Protein AF-A0A7G9REG9-F1 (afdb_monomer)

Radius of gyration: 16.08 Å; Cα contacts (8 Å, |Δi|>4): 22; chains: 1; bounding box: 47×15×38 Å

Structure (mmCIF, N/CA/C/O backbone):
data_AF-A0A7G9REG9-F1
#
_entry.id   AF-A0A7G9REG9-F1
#
loop_
_atom_site.group_PDB
_atom_site.id
_atom_site.type_symbol
_atom_site.label_atom_id
_atom_site.label_alt_id
_atom_site.label_comp_id
_atom_site.label_asym_id
_atom_site.label_entity_id
_atom_site.label_seq_id
_atom_site.pdbx_PDB_ins_code
_atom_site.Cartn_x
_atom_site.Cartn_y
_atom_site.Cartn_z
_atom_site.occupancy
_atom_site.B_iso_or_equiv
_atom_site.auth_seq_id
_atom_site.auth_comp_id
_atom_site.auth_asym_id
_atom_site.auth_atom_id
_atom_site.pdbx_PDB_model_num
ATOM 1 N N . MET A 1 1 ? 33.902 1.290 -4.150 1.00 39.97 1 MET A N 1
ATOM 2 C CA . MET A 1 1 ? 32.753 0.550 -3.594 1.00 39.97 1 MET A CA 1
ATOM 3 C C . MET A 1 1 ? 31.538 0.956 -4.410 1.00 39.97 1 MET A C 1
ATOM 5 O O . MET A 1 1 ? 31.385 2.146 -4.652 1.00 39.97 1 MET A O 1
ATOM 9 N N . GLU A 1 2 ? 30.840 -0.049 -4.941 1.00 46.38 2 GLU A N 1
ATOM 10 C CA . GLU A 1 2 ? 29.680 -0.065 -5.849 1.00 46.38 2 GLU A CA 1
ATOM 11 C C . GLU A 1 2 ? 29.119 1.260 -6.409 1.00 46.38 2 GLU A C 1
ATOM 13 O O . GLU A 1 2 ? 28.361 1.973 -5.758 1.00 46.38 2 GLU A O 1
ATOM 18 N N . GLN A 1 3 ? 29.336 1.482 -7.709 1.00 50.06 3 GLN A N 1
ATOM 19 C CA . GLN A 1 3 ? 28.325 2.080 -8.587 1.00 50.06 3 GLN A CA 1
ATOM 20 C C . GLN A 1 3 ? 27.567 0.924 -9.253 1.00 50.06 3 GLN A C 1
ATOM 22 O O . GLN A 1 3 ? 27.915 0.484 -10.347 1.00 50.06 3 GLN A O 1
ATOM 27 N N . ALA A 1 4 ? 26.578 0.363 -8.560 1.00 48.47 4 ALA A N 1
ATOM 28 C CA . ALA A 1 4 ? 25.731 -0.685 -9.118 1.00 48.47 4 ALA A CA 1
ATOM 29 C C . ALA A 1 4 ? 24.552 -0.050 -9.881 1.00 48.47 4 ALA A C 1
ATOM 31 O O . ALA A 1 4 ? 23.614 0.459 -9.279 1.00 48.47 4 ALA A O 1
ATOM 32 N N . ALA A 1 5 ? 24.658 -0.051 -11.213 1.00 54.22 5 ALA A N 1
ATOM 33 C CA . ALA A 1 5 ? 23.573 -0.061 -12.201 1.00 54.22 5 ALA A CA 1
ATOM 34 C C . ALA A 1 5 ? 22.251 0.661 -1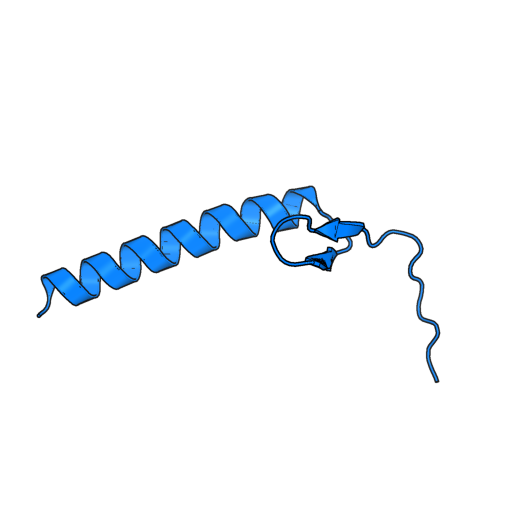1.833 1.00 54.22 5 ALA A C 1
ATOM 36 O O . ALA A 1 5 ? 21.261 0.033 -11.470 1.00 54.22 5 ALA A O 1
ATOM 37 N N . THR A 1 6 ? 22.180 1.978 -12.037 1.00 57.75 6 THR A N 1
ATOM 38 C CA . THR A 1 6 ? 20.933 2.771 -11.949 1.00 57.75 6 THR A CA 1
ATOM 39 C C . THR A 1 6 ? 20.166 2.854 -13.276 1.00 57.75 6 THR A C 1
ATOM 41 O O . THR A 1 6 ? 19.337 3.739 -13.467 1.00 57.75 6 THR A O 1
ATOM 44 N N . THR A 1 7 ? 20.405 1.950 -14.228 1.00 63.72 7 THR A N 1
ATOM 45 C CA . THR A 1 7 ? 19.909 2.063 -15.616 1.00 63.72 7 THR A CA 1
ATOM 46 C C . THR A 1 7 ? 18.449 1.618 -15.809 1.00 63.72 7 THR A C 1
ATOM 48 O O . THR A 1 7 ? 18.084 1.119 -16.869 1.00 63.72 7 THR A O 1
ATOM 51 N N . GLY A 1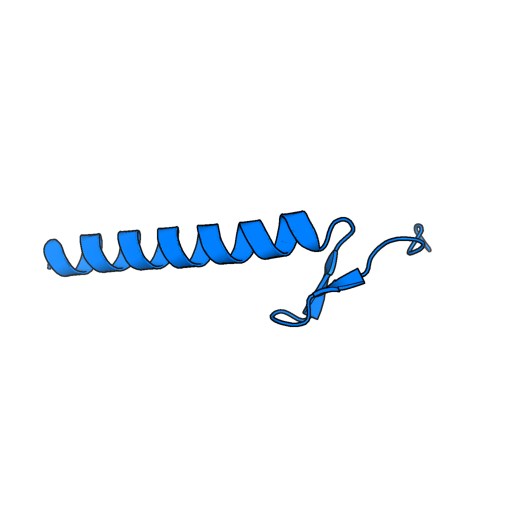 8 ? 17.602 1.782 -14.792 1.00 70.31 8 GLY A N 1
ATOM 52 C CA . GLY A 1 8 ? 16.195 1.364 -14.848 1.00 70.31 8 GLY A CA 1
ATOM 53 C C . GLY A 1 8 ? 15.362 1.656 -13.601 1.00 70.31 8 GLY A C 1
ATOM 54 O O . GLY A 1 8 ? 14.178 1.344 -13.588 1.00 70.31 8 GLY A O 1
ATOM 55 N N . ALA A 1 9 ? 15.949 2.251 -12.557 1.00 86.69 9 ALA A N 1
ATOM 56 C CA . ALA A 1 9 ? 15.196 2.665 -11.381 1.00 86.69 9 ALA A CA 1
ATOM 57 C C . ALA A 1 9 ? 14.556 4.042 -11.616 1.00 86.69 9 ALA A C 1
ATOM 59 O O . ALA A 1 9 ? 15.241 4.998 -11.979 1.00 86.69 9 ALA A O 1
ATOM 60 N N . GLN A 1 10 ? 13.249 4.142 -11.396 1.00 92.12 10 GLN A N 1
ATOM 61 C CA . GLN A 1 10 ? 12.467 5.368 -11.493 1.00 92.12 10 GLN A CA 1
ATOM 62 C C . GLN A 1 10 ? 12.061 5.841 -10.092 1.00 92.12 10 GLN A C 1
ATOM 64 O O . GLN A 1 10 ? 11.782 5.010 -9.226 1.00 92.12 10 GLN A O 1
ATOM 69 N N . PRO A 1 11 ? 12.024 7.157 -9.836 1.00 94.62 11 PRO A N 1
ATOM 70 C CA . PRO A 1 11 ? 11.499 7.672 -8.582 1.00 94.62 11 PRO A CA 1
ATOM 71 C C . PRO A 1 11 ? 9.973 7.531 -8.553 1.00 94.62 11 PRO A C 1
ATOM 73 O O . PRO A 1 11 ? 9.290 7.924 -9.499 1.00 94.62 11 PRO A O 1
ATOM 76 N N . CYS A 1 12 ? 9.434 7.006 -7.457 1.00 94.81 12 CYS A N 1
ATOM 77 C CA . CYS A 1 12 ? 7.999 7.041 -7.203 1.00 94.81 12 CYS A CA 1
ATOM 78 C C . CYS A 1 12 ? 7.553 8.474 -6.850 1.00 94.81 12 CYS A C 1
ATOM 80 O O . CYS A 1 12 ? 8.172 9.088 -5.979 1.00 94.81 12 CYS A O 1
ATOM 82 N N . PRO A 1 13 ? 6.483 9.015 -7.460 1.00 93.38 13 PRO A N 1
A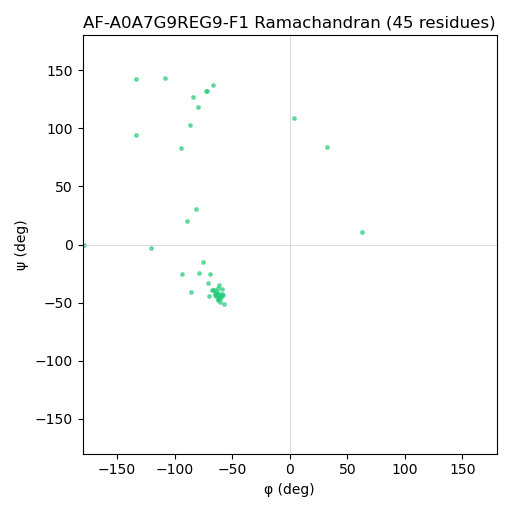TOM 83 C CA . PRO A 1 13 ? 6.022 10.376 -7.180 1.00 93.38 13 PRO A CA 1
ATOM 84 C C . PRO A 1 13 ? 5.412 10.549 -5.781 1.00 93.38 13 PRO A C 1
ATOM 86 O O . PRO A 1 13 ? 5.445 11.653 -5.248 1.00 93.38 13 PRO A O 1
ATOM 89 N N . ASP A 1 14 ? 4.885 9.481 -5.175 1.00 92.19 14 ASP A N 1
ATOM 90 C CA . ASP A 1 14 ? 4.195 9.569 -3.881 1.00 92.19 14 ASP A CA 1
ATOM 91 C C . ASP A 1 14 ? 5.157 9.491 -2.690 1.00 92.19 14 ASP A C 1
ATOM 93 O O . ASP A 1 14 ? 5.000 10.203 -1.701 1.00 92.19 14 ASP A O 1
ATOM 97 N N . CYS A 1 15 ? 6.155 8.605 -2.766 1.00 94.69 15 CYS A N 1
ATOM 98 C CA . CYS A 1 15 ? 7.052 8.305 -1.644 1.00 94.69 15 CYS A CA 1
ATOM 99 C C . CYS A 1 15 ? 8.532 8.580 -1.944 1.00 94.69 15 CYS A C 1
ATOM 101 O O . CYS A 1 15 ? 9.375 8.414 -1.064 1.00 94.69 15 CYS A O 1
ATOM 103 N N . HIS A 1 16 ? 8.859 8.989 -3.176 1.00 93.25 16 HIS A N 1
ATOM 104 C CA . HIS A 1 16 ? 10.208 9.336 -3.633 1.00 93.25 16 HIS A CA 1
ATOM 105 C C . HIS A 1 16 ? 11.225 8.179 -3.585 1.00 93.25 16 HIS A C 1
ATOM 107 O O . HIS A 1 16 ? 12.419 8.392 -3.807 1.00 93.25 16 HIS A O 1
ATOM 113 N N . ALA A 1 17 ? 10.775 6.942 -3.353 1.00 92.56 17 ALA A N 1
ATOM 114 C CA . ALA A 1 17 ? 11.627 5.762 -3.430 1.00 92.56 17 ALA A CA 1
ATOM 115 C C . ALA A 1 17 ? 12.092 5.518 -4.875 1.00 92.56 17 ALA A C 1
ATOM 117 O O . ALA A 1 17 ? 11.298 5.602 -5.813 1.00 92.56 17 ALA A O 1
ATOM 118 N N . LEU A 1 18 ? 13.372 5.180 -5.057 1.00 94.81 18 LEU A N 1
ATOM 119 C CA . LEU A 1 18 ? 13.896 4.706 -6.339 1.00 94.81 18 LEU A CA 1
ATOM 120 C C . LEU A 1 18 ? 13.551 3.226 -6.510 1.00 94.81 18 LEU A C 1
ATOM 122 O O . LEU A 1 18 ? 13.985 2.392 -5.716 1.00 94.81 18 LEU A O 1
ATOM 126 N N . VAL A 1 19 ? 12.782 2.900 -7.547 1.00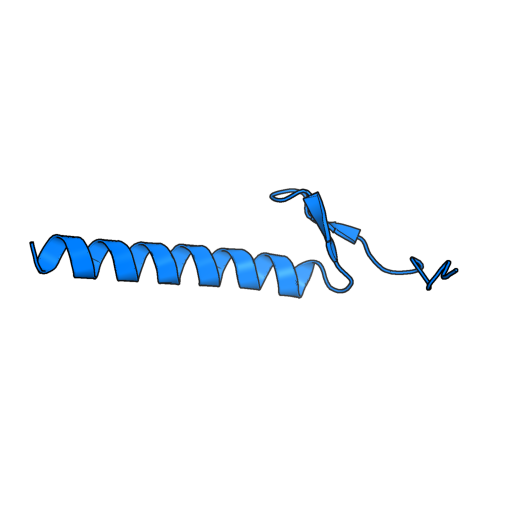 93.75 19 VAL A N 1
ATOM 127 C CA . VAL A 1 19 ? 12.226 1.559 -7.758 1.00 93.75 19 VAL A CA 1
ATOM 128 C C . VAL A 1 19 ? 12.416 1.091 -9.191 1.00 93.75 19 VAL A C 1
ATOM 130 O O . VAL A 1 19 ? 12.309 1.869 -10.129 1.00 93.75 19 VAL A O 1
ATOM 133 N N . VAL A 1 20 ? 12.693 -0.199 -9.369 1.00 93.38 20 VAL A N 1
ATOM 134 C CA . VAL A 1 20 ? 12.936 -0.805 -10.692 1.00 93.38 20 VAL A CA 1
ATOM 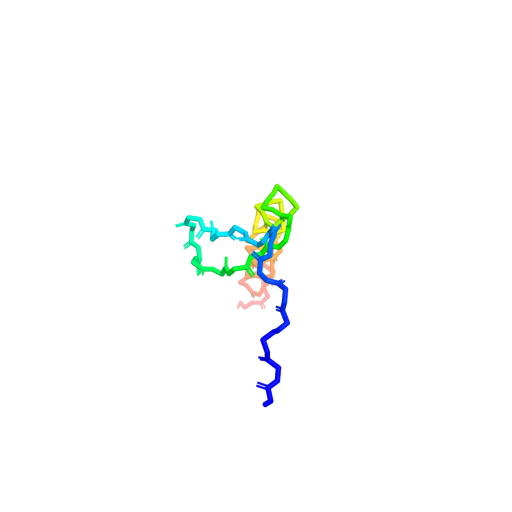135 C C . VAL A 1 20 ? 11.656 -1.082 -11.487 1.00 93.38 20 VAL A C 1
ATOM 137 O O . VAL A 1 20 ? 11.697 -1.146 -12.708 1.00 93.38 20 VAL A O 1
ATOM 140 N N . ASP A 1 21 ? 10.521 -1.236 -10.802 1.00 94.12 21 ASP A N 1
ATOM 141 C CA . ASP A 1 21 ? 9.199 -1.425 -11.405 1.00 94.12 21 ASP A CA 1
ATOM 142 C C . ASP A 1 21 ? 8.211 -0.492 -10.701 1.00 94.12 21 ASP A C 1
ATOM 144 O O . ASP A 1 21 ? 7.674 -0.803 -9.632 1.00 94.12 21 ASP A O 1
ATOM 148 N N . LEU A 1 22 ? 8.013 0.686 -11.296 1.00 94.12 22 LEU A N 1
ATOM 149 C CA . LEU A 1 22 ? 7.133 1.712 -10.750 1.00 94.12 22 LEU A CA 1
ATOM 150 C C . LEU A 1 22 ? 5.678 1.230 -10.682 1.00 94.12 22 LEU A C 1
ATOM 152 O O . LEU A 1 22 ? 5.014 1.431 -9.669 1.00 94.12 22 LEU A O 1
ATOM 156 N N . ALA A 1 23 ? 5.199 0.515 -11.702 1.00 94.25 23 ALA A N 1
ATOM 157 C CA . ALA A 1 23 ? 3.816 0.053 -11.749 1.00 94.25 23 ALA A CA 1
ATOM 158 C C . ALA A 1 23 ? 3.526 -0.997 -10.664 1.00 94.25 23 ALA A C 1
ATOM 160 O O . ALA A 1 23 ? 2.449 -1.002 -10.062 1.00 94.25 23 ALA A O 1
ATOM 161 N N . ALA A 1 24 ? 4.463 -1.912 -10.400 1.00 96.06 24 ALA A N 1
ATOM 162 C CA . ALA A 1 24 ? 4.339 -2.844 -9.281 1.00 96.06 24 ALA A CA 1
ATOM 163 C C . ALA A 1 24 ? 4.398 -2.129 -7.928 1.00 96.06 24 ALA A C 1
ATOM 165 O O . ALA A 1 24 ? 3.634 -2.478 -7.026 1.00 96.06 24 ALA A O 1
ATOM 166 N N . HIS A 1 25 ? 5.257 -1.119 -7.800 1.00 96.50 25 HIS A N 1
ATOM 167 C CA . HIS A 1 25 ? 5.380 -0.329 -6.581 1.00 96.50 25 HIS A CA 1
ATOM 168 C C . HIS A 1 25 ? 4.106 0.472 -6.260 1.00 96.50 25 HIS A C 1
ATOM 170 O O . HIS A 1 25 ? 3.627 0.436 -5.128 1.00 96.50 25 HIS A O 1
ATOM 176 N N . GLU A 1 26 ? 3.485 1.103 -7.258 1.00 94.88 26 GLU A N 1
ATOM 177 C CA . GLU A 1 26 ? 2.209 1.816 -7.099 1.00 94.88 26 GLU A CA 1
ATOM 178 C C . GLU A 1 26 ? 1.079 0.877 -6.647 1.00 94.88 26 GLU A C 1
ATOM 180 O O . GLU A 1 26 ? 0.332 1.188 -5.717 1.00 94.88 26 GLU A O 1
ATOM 185 N N . ARG A 1 27 ? 0.987 -0.330 -7.227 1.00 96.75 27 ARG A N 1
ATOM 186 C CA . ARG A 1 27 ? 0.016 -1.347 -6.773 1.00 96.75 27 ARG A CA 1
ATOM 187 C C . ARG A 1 27 ? 0.268 -1.780 -5.329 1.00 96.75 27 ARG A C 1
ATOM 189 O O . ARG A 1 27 ? -0.683 -2.034 -4.584 1.00 96.75 27 ARG A O 1
ATOM 196 N N . TRP A 1 28 ? 1.536 -1.877 -4.934 1.00 96.12 28 TRP A N 1
ATOM 197 C CA . TRP A 1 28 ? 1.914 -2.205 -3.563 1.00 96.12 28 TRP A CA 1
ATOM 198 C C . TRP A 1 28 ? 1.475 -1.117 -2.571 1.00 96.12 28 TRP A C 1
ATOM 200 O O . TRP A 1 28 ? 0.948 -1.466 -1.515 1.00 96.12 28 TRP A O 1
ATOM 210 N N . HIS A 1 29 ? 1.565 0.172 -2.923 1.00 97.44 29 HIS A N 1
ATOM 211 C CA . HIS A 1 29 ? 1.036 1.259 -2.085 1.00 97.44 29 HIS A CA 1
ATOM 212 C C . HIS A 1 29 ? -0.454 1.10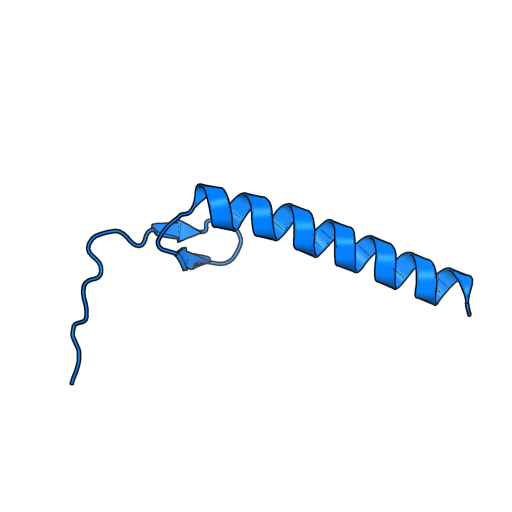0 -1.791 1.00 97.44 29 HIS A C 1
ATOM 214 O O . HIS A 1 29 ? -0.862 1.131 -0.629 1.00 97.44 29 HIS A O 1
ATOM 220 N N . THR A 1 30 ? -1.273 0.890 -2.826 1.00 94.38 30 THR A N 1
ATOM 221 C CA . THR A 1 30 ? -2.725 0.730 -2.650 1.00 94.38 30 THR A CA 1
ATOM 222 C C . THR A 1 30 ? -3.044 -0.435 -1.715 1.00 94.38 30 THR A C 1
ATOM 224 O O . THR A 1 30 ? -3.880 -0.306 -0.819 1.00 94.38 30 THR A O 1
ATOM 227 N N . ARG A 1 31 ? -2.346 -1.564 -1.893 1.00 97.38 31 ARG A N 1
ATOM 228 C CA . ARG A 1 31 ? -2.493 -2.747 -1.041 1.00 97.38 31 ARG A CA 1
ATOM 229 C C . ARG A 1 31 ? -2.138 -2.435 0.413 1.00 97.38 31 ARG A C 1
ATOM 231 O O . ARG A 1 31 ? -2.932 -2.734 1.297 1.00 97.38 31 ARG A O 1
ATOM 238 N N . LEU A 1 32 ? -0.985 -1.808 0.648 1.00 96.69 32 LEU A N 1
ATOM 239 C CA . LEU A 1 32 ? -0.508 -1.475 1.989 1.00 96.69 32 LEU A CA 1
ATOM 240 C C . LEU A 1 32 ? -1.486 -0.558 2.733 1.00 96.69 32 LEU A C 1
ATOM 242 O O . LEU A 1 32 ? -1.806 -0.812 3.893 1.00 96.69 32 LEU A O 1
ATOM 246 N N . VAL A 1 33 ? -1.987 0.484 2.066 1.00 96.50 33 VAL A N 1
ATOM 247 C CA . VAL A 1 33 ? -2.952 1.421 2.658 1.00 96.50 33 VAL A CA 1
ATOM 248 C C . VAL A 1 33 ? -4.254 0.709 3.030 1.00 96.50 33 VAL A C 1
ATOM 250 O O . VAL A 1 33 ? -4.767 0.913 4.130 1.00 96.50 33 VAL A O 1
ATOM 253 N N . ALA A 1 34 ? -4.771 -0.156 2.153 1.00 97.06 34 ALA A N 1
ATOM 254 C CA . ALA A 1 34 ? -5.977 -0.933 2.433 1.00 97.06 34 ALA A CA 1
ATOM 255 C C . ALA A 1 34 ? -5.784 -1.900 3.615 1.00 97.06 34 ALA A C 1
ATOM 257 O O . ALA A 1 34 ? -6.653 -1.995 4.488 1.00 97.06 34 ALA A O 1
ATOM 258 N N . ASP A 1 35 ? -4.636 -2.578 3.673 1.00 97.94 35 ASP A N 1
ATOM 259 C CA . ASP A 1 35 ? -4.300 -3.505 4.753 1.00 97.94 35 ASP A CA 1
ATOM 260 C C . ASP A 1 35 ? -4.175 -2.761 6.099 1.00 97.94 35 ASP A C 1
ATOM 262 O O . ASP A 1 35 ? -4.743 -3.210 7.100 1.00 97.94 35 ASP A O 1
ATOM 266 N N . LEU A 1 36 ? -3.538 -1.580 6.127 1.00 97.81 36 LEU A N 1
ATOM 267 C CA . LEU A 1 36 ? -3.487 -0.724 7.320 1.00 97.81 36 LEU A CA 1
ATOM 268 C C . LEU A 1 36 ? -4.880 -0.260 7.757 1.00 97.81 36 LEU A C 1
ATOM 270 O O . LEU A 1 36 ? -5.213 -0.362 8.937 1.00 97.81 36 LEU A O 1
ATOM 274 N N . ALA A 1 37 ? -5.702 0.230 6.826 1.00 97.69 37 ALA A N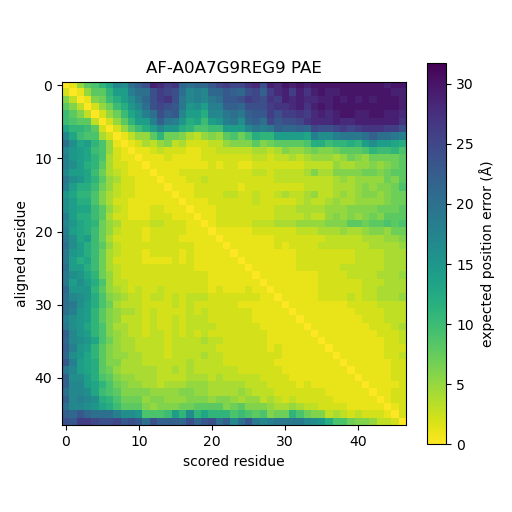 1
ATOM 275 C CA . ALA A 1 37 ? -7.052 0.696 7.134 1.00 97.69 37 ALA A CA 1
ATOM 276 C C . ALA A 1 37 ? -7.905 -0.424 7.757 1.00 97.69 37 ALA A C 1
ATOM 278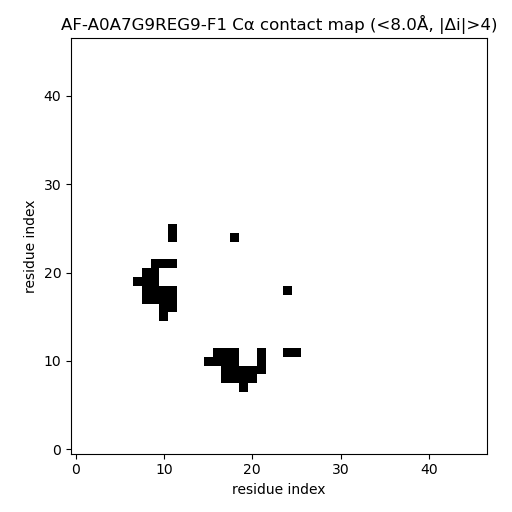 O O . ALA A 1 37 ? -8.595 -0.207 8.754 1.00 97.69 37 ALA A O 1
ATOM 279 N N . SER A 1 38 ? -7.802 -1.641 7.217 1.00 97.88 38 SER A N 1
ATOM 280 C CA . SER A 1 38 ? -8.463 -2.835 7.754 1.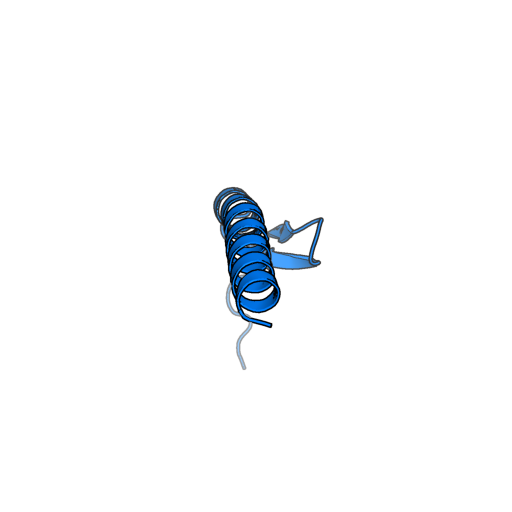00 97.88 38 SER A CA 1
ATOM 281 C C . SER A 1 38 ? -7.958 -3.199 9.153 1.00 97.88 38 SER A C 1
ATOM 283 O O . SER A 1 38 ? -8.761 -3.484 10.044 1.00 97.88 38 SER A O 1
ATOM 285 N N . ALA A 1 39 ? -6.642 -3.163 9.379 1.00 97.94 39 ALA A N 1
ATOM 286 C CA . ALA A 1 39 ? -6.055 -3.443 10.687 1.00 97.94 39 ALA A CA 1
ATOM 287 C C . ALA A 1 39 ? -6.523 -2.433 11.746 1.00 97.94 39 ALA A C 1
ATOM 289 O O . ALA A 1 39 ? -6.995 -2.840 12.806 1.00 97.94 39 ALA A O 1
ATOM 290 N N . VAL A 1 40 ? -6.487 -1.135 11.429 1.00 97.81 40 VAL A N 1
ATOM 291 C CA . VAL A 1 40 ? -6.972 -0.070 12.320 1.00 97.81 40 VAL A CA 1
ATOM 292 C C . VAL A 1 40 ? -8.457 -0.251 12.629 1.00 97.81 40 VAL A C 1
ATOM 294 O O . VAL A 1 40 ? -8.839 -0.215 13.795 1.00 97.81 40 VAL A O 1
ATOM 297 N N . ALA A 1 41 ? -9.294 -0.525 11.625 1.00 97.25 41 ALA A N 1
ATOM 298 C CA . ALA A 1 41 ? -10.721 -0.772 11.838 1.00 97.25 41 ALA A CA 1
ATOM 299 C C . ALA A 1 41 ? -10.979 -1.960 12.786 1.00 97.25 41 ALA A C 1
ATOM 301 O O . ALA A 1 41 ? -11.873 -1.902 13.628 1.00 97.25 41 ALA A O 1
ATOM 302 N N . ARG A 1 42 ? -10.173 -3.026 12.690 1.00 97.12 42 ARG A N 1
ATOM 303 C CA . ARG A 1 42 ? -10.258 -4.195 13.585 1.00 97.12 42 ARG A CA 1
ATOM 304 C C . ARG A 1 42 ? -9.781 -3.906 15.004 1.00 97.12 42 ARG A C 1
ATOM 306 O O . ARG A 1 42 ? -10.267 -4.548 15.930 1.00 97.12 42 ARG A O 1
ATOM 313 N N . GLU A 1 43 ? -8.794 -3.035 15.183 1.00 97.12 43 GLU A N 1
ATOM 314 C CA . GLU A 1 43 ? -8.376 -2.592 16.519 1.00 97.12 43 GLU A CA 1
ATOM 315 C C . GLU A 1 43 ? -9.452 -1.707 17.155 1.00 97.12 43 GLU A C 1
ATOM 317 O O . GLU A 1 43 ? -9.849 -1.953 18.288 1.00 97.12 43 GLU A O 1
ATOM 322 N N . LEU A 1 44 ? -10.017 -0.759 16.400 1.00 95.75 44 LEU A N 1
ATOM 323 C CA . LEU A 1 44 ? -11.106 0.100 16.877 1.00 95.75 44 LEU A CA 1
ATOM 324 C C . LEU A 1 44 ? -12.369 -0.682 17.252 1.00 95.75 44 LEU A C 1
ATOM 326 O O . LEU A 1 44 ? -13.054 -0.300 18.185 1.00 95.75 44 LEU A O 1
ATOM 330 N N . ALA A 1 45 ? -12.680 -1.772 16.547 1.00 92.00 45 ALA A N 1
ATOM 331 C CA . ALA A 1 45 ? -13.820 -2.628 16.880 1.00 92.00 45 ALA A CA 1
ATOM 332 C C . ALA A 1 45 ? -13.588 -3.526 18.113 1.00 92.00 45 ALA A C 1
ATOM 334 O O . ALA A 1 45 ? -14.536 -4.135 18.604 1.00 92.00 45 ALA A O 1
ATOM 335 N N . ARG A 1 46 ? -12.333 -3.675 18.563 1.00 88.44 46 ARG A N 1
ATOM 336 C CA . ARG A 1 46 ? -11.967 -4.467 19.749 1.00 88.44 46 ARG A CA 1
ATOM 337 C C . ARG A 1 46 ? -11.882 -3.635 21.030 1.00 88.44 46 ARG A C 1
ATOM 339 O O . ARG A 1 46 ? -11.998 -4.229 22.101 1.00 88.44 46 ARG A O 1
ATOM 346 N N . GLY A 1 47 ? -11.626 -2.332 20.912 1.00 67.88 47 GLY A N 1
ATOM 347 C CA . GLY A 1 47 ? -11.609 -1.372 22.023 1.00 67.88 47 GLY A CA 1
ATOM 348 C C . GLY A 1 47 ? -12.998 -0.860 22.369 1.00 67.88 47 GLY A C 1
ATOM 349 O O . GLY A 1 47 ? -13.206 -0.573 23.566 1.00 67.88 47 GLY A O 1
#

Sequence (47 aa):
MEQAATTGAQPCPDCHALVVDLAAHERWHTRLVADLASAVARELARG

Solvent-accessible surface area (backbone atoms only — not comparable to full-atom values): 2981 Å² total; per-residue (Å²): 133,84,88,76,81,73,89,59,53,42,69,38,91,91,78,63,48,75,31,74,50,57,72,62,48,56,55,47,50,57,51,52,53,51,53,49,53,53,50,51,53,56,50,64,76,71,107

Organism: NCBI:txid433659

Foldseek 3Di:
DDPPDPPAFDQAPPPRDTHNDNVVVVVVVVVVVVVVVVVVVVVVVVD

Mean predicted aligned error: 7.18 Å

Nearest PDB structures (foldseek):
  2rux-assembly1_A  TM=4.052E-01  e=6.162E+00  Homo sapiens
  6b0r-assembly1_D  TM=4.296E-01  e=8.846E+00  Homo sapiens

Secondary structure (DSSP, 8-state):
------TT-EE-TTT--EES-HHHHHHHHHHHHHHHHHHHHHHHTT-

pLDDT: mean 87.49, std 16.34, range [39.97, 97.94]